Protein AF-A0A966IMI6-F1 (afdb_monomer_lite)

pLDDT: mean 84.24, std 15.94, range [44.16, 97.56]

Sequence (103 aa):
MPPEKRLGFMQQLIGEARAGNTKLREVLTNQKLLRPNPIEEKHLFYRSESPFCTIAQAAQYYCKRYWKANVADVAYNRVEEPETGEVISIRAVSNDNNDKTNP

Structure (mmCIF, N/CA/C/O backbone):
data_AF-A0A966IMI6-F1
#
_entry.id   AF-A0A966IMI6-F1
#
loop_
_atom_site.group_PDB
_atom_site.id
_atom_site.type_symbol
_atom_site.label_atom_id
_atom_site.label_alt_id
_atom_site.label_comp_id
_atom_site.label_asym_id
_atom_site.label_entity_id
_atom_site.label_seq_id
_atom_site.pdbx_PDB_ins_code
_atom_site.Cartn_x
_atom_site.Cartn_y
_atom_site.Cartn_z
_atom_site.occupancy
_atom_site.B_iso_or_equiv
_atom_site.auth_seq_id
_atom_site.auth_comp_id
_atom_site.auth_asym_id
_atom_site.auth_atom_id
_atom_site.pdbx_PDB_model_num
ATOM 1 N N . MET A 1 1 ? -2.772 2.835 -16.732 1.00 71.38 1 MET A N 1
ATOM 2 C CA . MET A 1 1 ? -3.833 3.548 -15.986 1.00 71.38 1 MET A CA 1
ATOM 3 C C . MET A 1 1 ? -3.615 5.055 -16.090 1.00 71.38 1 MET A C 1
ATOM 5 O O . MET A 1 1 ? -2.496 5.494 -15.793 1.00 71.38 1 MET A O 1
ATOM 9 N N . PRO A 1 2 ? -4.633 5.826 -16.515 1.00 81.81 2 PRO A N 1
ATOM 10 C CA . PRO A 1 2 ? -4.569 7.289 -16.550 1.00 81.81 2 PRO A CA 1
ATOM 11 C C . PRO A 1 2 ? -4.262 7.875 -15.161 1.00 81.81 2 PRO A C 1
ATOM 13 O O . PRO A 1 2 ? -4.731 7.293 -14.177 1.00 81.81 2 PRO A O 1
ATOM 16 N N . PRO A 1 3 ? -3.459 8.951 -15.044 1.00 79.06 3 PRO A N 1
ATOM 17 C CA . PRO A 1 3 ? -3.056 9.532 -13.758 1.00 79.06 3 PRO A CA 1
ATOM 18 C C . PRO A 1 3 ? -4.215 9.809 -12.792 1.00 79.06 3 PRO A C 1
ATOM 20 O O . PRO A 1 3 ? -4.128 9.450 -11.620 1.00 79.06 3 PRO A O 1
ATOM 23 N N . GLU A 1 4 ? -5.319 10.352 -13.295 1.00 83.19 4 GLU A N 1
ATOM 24 C CA . GLU A 1 4 ? -6.507 10.739 -12.534 1.00 83.19 4 GLU A CA 1
ATOM 25 C C . GLU A 1 4 ? -7.221 9.554 -11.864 1.00 83.19 4 GLU A C 1
ATOM 27 O O . GLU A 1 4 ? -7.811 9.705 -10.798 1.00 83.19 4 GLU A O 1
ATOM 32 N N . LYS A 1 5 ? -7.101 8.342 -12.422 1.00 85.88 5 LYS A N 1
ATOM 33 C CA . LYS A 1 5 ? -7.725 7.129 -11.861 1.00 85.88 5 LYS A CA 1
ATOM 34 C C . LYS A 1 5 ? -6.858 6.423 -10.817 1.00 85.88 5 LYS A C 1
ATOM 36 O O . LYS A 1 5 ? -7.357 5.576 -10.080 1.00 85.88 5 LYS A O 1
ATOM 41 N N . ARG A 1 6 ? -5.562 6.754 -10.734 1.00 86.88 6 ARG A N 1
ATOM 42 C CA . ARG A 1 6 ? -4.606 6.053 -9.854 1.00 86.88 6 ARG A CA 1
ATOM 43 C C . ARG A 1 6 ? -4.925 6.247 -8.377 1.00 86.88 6 ARG A C 1
ATOM 45 O O . ARG A 1 6 ? -4.743 5.318 -7.597 1.00 86.88 6 ARG A O 1
ATOM 52 N N . LEU A 1 7 ? -5.402 7.437 -8.006 1.00 89.38 7 LEU A N 1
ATOM 53 C CA . LEU A 1 7 ? -5.754 7.750 -6.620 1.00 89.38 7 LEU A CA 1
ATOM 54 C C . LEU A 1 7 ? -6.954 6.930 -6.143 1.00 89.38 7 LEU A C 1
ATOM 56 O O . LEU A 1 7 ? -6.850 6.281 -5.107 1.00 89.38 7 LEU A O 1
ATOM 60 N N . GLY A 1 8 ? -8.044 6.900 -6.918 1.00 91.31 8 GLY A N 1
ATOM 61 C CA . GLY A 1 8 ? -9.228 6.102 -6.582 1.00 91.31 8 GLY A CA 1
ATOM 62 C C . GLY A 1 8 ? -8.927 4.603 -6.539 1.00 91.31 8 GLY A C 1
ATOM 63 O O . GLY A 1 8 ? -9.365 3.907 -5.630 1.00 91.31 8 GLY A O 1
ATOM 64 N N . PHE A 1 9 ? -8.088 4.113 -7.457 1.00 93.75 9 PHE A N 1
ATOM 65 C CA . PHE A 1 9 ? -7.651 2.718 -7.427 1.00 93.75 9 PHE A CA 1
ATOM 66 C C . PHE A 1 9 ? -6.850 2.380 -6.161 1.00 93.75 9 PHE A C 1
ATOM 68 O O . PHE A 1 9 ? -7.088 1.342 -5.545 1.00 93.75 9 PHE A O 1
ATOM 75 N N . MET A 1 10 ? -5.932 3.255 -5.725 1.00 95.00 10 MET A N 1
ATOM 76 C CA . MET A 1 10 ? -5.212 3.003 -4.475 1.00 95.00 10 MET A CA 1
ATOM 77 C C . MET A 1 10 ? -6.105 3.078 -3.240 1.00 95.00 10 MET A C 1
ATOM 79 O O . MET A 1 10 ? -5.933 2.269 -2.329 1.00 95.00 10 MET A O 1
ATOM 83 N N . GLN A 1 11 ? -7.062 4.007 -3.218 1.00 94.25 11 GLN A N 1
ATOM 84 C CA . GLN A 1 11 ? -8.065 4.079 -2.159 1.00 94.25 11 GLN A CA 1
ATOM 85 C C . GLN A 1 11 ? -8.814 2.750 -2.030 1.00 94.25 11 GLN A C 1
ATOM 87 O O . GLN A 1 11 ? -8.911 2.208 -0.932 1.00 94.25 11 GLN A O 1
ATOM 92 N N . GLN A 1 12 ? -9.269 2.194 -3.1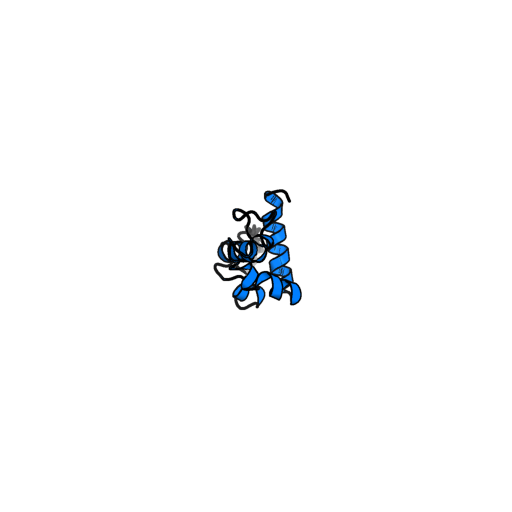58 1.00 95.81 12 GLN A N 1
ATOM 93 C CA . GLN A 1 12 ? -9.975 0.918 -3.196 1.00 95.81 12 GLN A CA 1
ATOM 94 C C . GLN A 1 12 ? -9.115 -0.225 -2.642 1.00 95.81 12 GLN A C 1
ATOM 96 O O . GLN A 1 12 ? -9.568 -0.948 -1.760 1.00 95.81 12 GLN A O 1
ATOM 101 N N . LEU A 1 13 ? -7.864 -0.367 -3.097 1.00 96.75 13 LEU A N 1
ATOM 102 C CA . LEU A 1 13 ? -6.979 -1.438 -2.617 1.00 96.75 13 LEU A CA 1
ATOM 103 C C . LEU A 1 13 ? -6.731 -1.358 -1.103 1.00 96.75 13 LEU A C 1
ATOM 105 O O . LEU A 1 13 ? -6.724 -2.374 -0.410 1.00 96.75 13 LEU A O 1
ATOM 109 N N . ILE A 1 14 ? -6.524 -0.151 -0.575 1.00 96.50 14 ILE A N 1
ATOM 110 C CA . ILE A 1 14 ? -6.328 0.047 0.865 1.00 96.50 14 ILE A CA 1
ATOM 111 C C . ILE A 1 14 ? -7.623 -0.248 1.629 1.00 96.50 14 ILE A C 1
ATOM 113 O O . ILE A 1 14 ? -7.571 -0.909 2.667 1.00 96.50 14 ILE A O 1
ATOM 117 N N . GLY A 1 15 ? -8.772 0.183 1.101 1.00 95.94 15 GLY A N 1
ATOM 118 C CA . GLY A 1 15 ? -10.092 -0.117 1.651 1.00 95.94 15 GLY A CA 1
ATOM 119 C C . GLY A 1 15 ? -10.355 -1.621 1.734 1.00 95.94 15 GLY A C 1
ATOM 120 O O . GLY A 1 15 ? -10.703 -2.123 2.798 1.00 95.94 15 GLY A O 1
ATOM 121 N N . GLU A 1 16 ? -10.086 -2.369 0.664 1.00 97.56 16 GLU A N 1
ATOM 122 C CA . GLU A 1 16 ? -10.211 -3.832 0.647 1.00 97.56 16 GLU A CA 1
ATOM 123 C C . GLU A 1 16 ? -9.273 -4.504 1.662 1.00 97.56 16 GLU A C 1
ATOM 125 O O . GLU A 1 16 ? -9.678 -5.409 2.398 1.00 97.56 16 GLU A O 1
ATOM 130 N N . ALA A 1 17 ? -8.019 -4.047 1.751 1.00 97.06 17 ALA A N 1
ATOM 131 C CA . ALA A 1 17 ? -7.062 -4.568 2.723 1.00 97.06 17 ALA A CA 1
ATOM 132 C C . ALA A 1 17 ? -7.523 -4.322 4.171 1.00 97.06 17 ALA A C 1
ATOM 134 O O . ALA A 1 17 ? -7.398 -5.217 5.014 1.00 97.06 17 ALA A O 1
ATOM 135 N N . ARG A 1 18 ? -8.097 -3.144 4.457 1.00 95.38 18 ARG A N 1
ATOM 136 C CA . ARG A 1 18 ? -8.694 -2.787 5.757 1.00 95.38 18 ARG A CA 1
ATOM 137 C C . ARG A 1 18 ? -9.949 -3.595 6.066 1.00 95.38 18 ARG A C 1
ATOM 139 O O . ARG A 1 18 ? -10.089 -4.076 7.188 1.00 95.38 18 ARG A O 1
ATOM 146 N N . ALA A 1 19 ? -10.807 -3.812 5.072 1.00 96.38 19 ALA A N 1
ATOM 147 C CA . ALA A 1 19 ? -12.057 -4.561 5.195 1.00 96.38 19 ALA A CA 1
ATOM 148 C C . ALA A 1 19 ? -11.859 -6.062 5.475 1.00 96.38 19 ALA A C 1
ATOM 150 O O . ALA A 1 19 ? -12.815 -6.754 5.808 1.00 96.38 19 ALA A O 1
ATOM 151 N N . GLY A 1 20 ? -10.626 -6.573 5.368 1.00 94.56 20 GLY A N 1
ATOM 152 C CA . GLY A 1 20 ? -10.295 -7.950 5.744 1.00 94.56 20 GLY A CA 1
ATOM 153 C C . GLY A 1 20 ? -9.656 -8.782 4.640 1.00 94.56 20 GLY A C 1
ATOM 154 O O . GLY A 1 20 ? -9.418 -9.967 4.857 1.00 94.56 20 GLY A O 1
ATOM 155 N N . ASN A 1 21 ? -9.330 -8.202 3.478 1.00 97.50 21 ASN A N 1
ATOM 156 C CA . ASN A 1 21 ? -8.578 -8.916 2.448 1.00 97.50 21 ASN A CA 1
ATOM 157 C C . ASN A 1 21 ? -7.125 -9.141 2.908 1.00 97.50 21 ASN A C 1
ATOM 159 O O . ASN A 1 21 ? -6.245 -8.300 2.708 1.00 97.50 21 ASN A O 1
ATOM 163 N N . THR A 1 22 ? -6.880 -10.284 3.552 1.00 96.38 22 THR A N 1
ATOM 164 C CA . THR A 1 22 ? -5.588 -10.636 4.159 1.00 96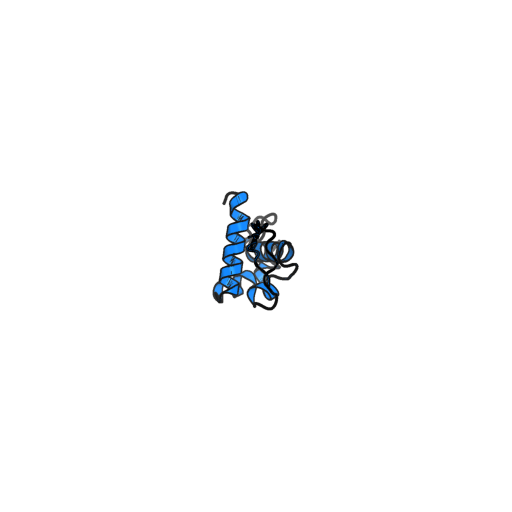.38 22 THR A CA 1
ATOM 165 C C . THR A 1 22 ? -4.481 -10.780 3.126 1.00 96.38 22 THR A C 1
ATOM 167 O O . THR A 1 22 ? -3.394 -10.255 3.338 1.00 96.38 22 THR A O 1
ATOM 170 N N . LYS A 1 23 ? -4.763 -11.388 1.969 1.00 97.25 23 LYS A N 1
ATOM 171 C CA . LYS A 1 23 ? -3.787 -11.522 0.876 1.00 97.25 23 LYS A CA 1
ATOM 172 C C . LYS A 1 23 ? -3.334 -10.160 0.367 1.00 97.25 23 LYS A C 1
ATOM 174 O O . LYS A 1 23 ? -2.142 -9.917 0.196 1.00 97.25 23 LYS A O 1
ATOM 179 N N . LEU A 1 24 ? -4.283 -9.251 0.144 1.00 97.06 24 LEU A N 1
ATOM 180 C CA . LEU A 1 24 ? -3.947 -7.903 -0.294 1.00 97.06 24 LEU A CA 1
ATOM 181 C C . LEU A 1 24 ? -3.164 -7.156 0.790 1.00 97.06 24 LEU A C 1
ATOM 183 O O . LEU A 1 24 ? -2.151 -6.531 0.492 1.00 97.06 24 LEU A O 1
ATOM 187 N N . ARG A 1 25 ? -3.571 -7.282 2.055 1.00 97.31 25 ARG A N 1
ATOM 188 C CA . ARG A 1 25 ? -2.844 -6.722 3.199 1.00 97.31 25 ARG A CA 1
ATOM 189 C C . ARG A 1 25 ? -1.400 -7.217 3.263 1.00 97.31 25 ARG A C 1
ATOM 191 O O . ARG A 1 25 ? -0.497 -6.400 3.428 1.00 97.31 25 ARG A O 1
ATOM 198 N N . GLU A 1 26 ? -1.167 -8.514 3.098 1.00 97.38 26 GLU A N 1
ATOM 199 C CA . GLU A 1 26 ? 0.175 -9.103 3.063 1.00 97.38 26 GLU A CA 1
ATOM 200 C C . GLU A 1 26 ? 1.014 -8.516 1.928 1.00 97.38 26 GLU A C 1
ATOM 202 O O . GLU A 1 26 ? 2.146 -8.101 2.161 1.00 97.38 26 GLU A O 1
ATOM 207 N N . VAL A 1 27 ? 0.454 -8.395 0.721 1.00 97.44 27 VAL A N 1
ATOM 208 C CA . VAL A 1 27 ? 1.157 -7.802 -0.428 1.00 97.44 27 VAL A CA 1
ATOM 209 C C . VAL A 1 27 ? 1.503 -6.333 -0.174 1.00 97.44 27 VAL A C 1
ATOM 211 O O . VAL A 1 27 ? 2.651 -5.932 -0.360 1.00 97.44 27 VAL A O 1
ATOM 214 N N . LEU A 1 28 ? 0.540 -5.528 0.285 1.00 97.56 28 LEU A N 1
ATOM 215 C CA . LEU A 1 28 ? 0.737 -4.093 0.516 1.00 97.56 28 LEU A CA 1
ATOM 216 C C . LEU A 1 28 ? 1.696 -3.795 1.679 1.00 97.56 28 LEU A C 1
ATOM 218 O O . LEU A 1 28 ? 2.299 -2.724 1.711 1.00 97.56 28 LEU A O 1
ATOM 222 N N . THR A 1 29 ? 1.850 -4.726 2.623 1.00 97.44 29 THR A N 1
ATOM 223 C CA . THR A 1 29 ? 2.734 -4.582 3.794 1.00 97.44 29 THR A CA 1
ATOM 224 C C . THR A 1 29 ? 4.029 -5.392 3.689 1.00 97.44 29 THR A C 1
ATOM 226 O O . THR A 1 29 ? 4.844 -5.376 4.615 1.00 97.44 29 THR A O 1
ATOM 229 N N . ASN A 1 30 ? 4.265 -6.062 2.557 1.00 96.94 30 ASN A N 1
ATOM 230 C CA . ASN A 1 30 ? 5.446 -6.887 2.343 1.00 96.94 30 ASN A CA 1
ATOM 231 C C . ASN A 1 30 ? 6.724 -6.035 2.355 1.00 96.94 30 ASN A C 1
ATOM 233 O O . ASN A 1 30 ? 6.912 -5.158 1.509 1.00 96.94 30 ASN A O 1
ATOM 237 N N . GLN A 1 31 ? 7.643 -6.334 3.278 1.00 94.62 31 GLN A N 1
ATOM 238 C CA . GLN A 1 31 ? 8.895 -5.587 3.422 1.00 94.62 31 GLN A CA 1
ATOM 239 C C . GLN A 1 31 ? 9.785 -5.640 2.178 1.00 94.62 31 GLN A C 1
ATOM 241 O O . GLN A 1 31 ? 10.398 -4.627 1.850 1.00 94.62 31 GLN A O 1
ATOM 246 N N . LYS A 1 32 ? 9.799 -6.756 1.436 1.00 93.25 32 LYS A N 1
ATOM 247 C CA . LYS A 1 32 ? 10.545 -6.848 0.172 1.00 93.25 32 LYS A CA 1
ATOM 248 C C . LYS A 1 32 ? 10.001 -5.906 -0.895 1.00 93.25 32 LYS A C 1
ATOM 250 O O . LYS A 1 32 ? 10.760 -5.361 -1.682 1.00 93.25 32 LYS A O 1
ATOM 255 N N . LEU A 1 33 ? 8.688 -5.683 -0.909 1.00 94.50 33 LEU A N 1
ATOM 256 C CA . LEU A 1 33 ? 8.071 -4.742 -1.840 1.00 94.50 33 LEU A CA 1
ATOM 257 C C . LEU A 1 33 ? 8.171 -3.298 -1.340 1.00 94.50 33 LEU A C 1
ATOM 259 O O . LEU A 1 33 ? 8.247 -2.389 -2.158 1.00 94.50 33 LEU A O 1
ATOM 263 N N . LEU A 1 34 ? 8.197 -3.055 -0.026 1.00 95.44 34 LEU A N 1
ATOM 264 C CA . LEU A 1 34 ? 8.368 -1.713 0.544 1.00 95.44 34 LEU A CA 1
ATOM 265 C C . LEU A 1 34 ? 9.799 -1.185 0.402 1.00 95.44 34 LEU A C 1
ATOM 267 O O . LEU A 1 34 ? 9.996 0.012 0.177 1.00 95.44 34 LEU A O 1
ATOM 271 N N . ARG A 1 35 ? 10.789 -2.067 0.555 1.00 92.62 35 ARG A N 1
ATOM 272 C CA . ARG A 1 35 ? 12.220 -1.741 0.524 1.00 92.62 35 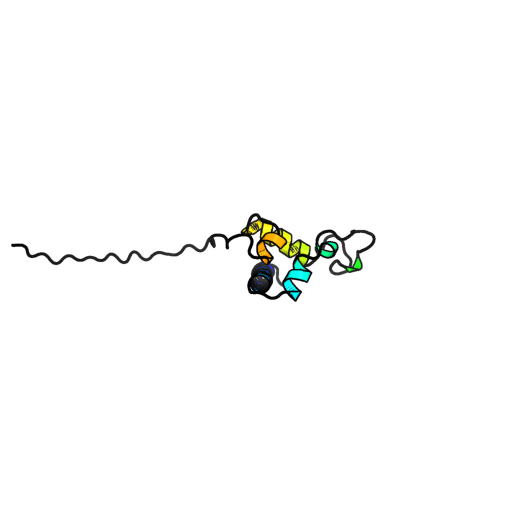ARG A CA 1
ATOM 273 C C . ARG A 1 35 ? 12.996 -2.689 -0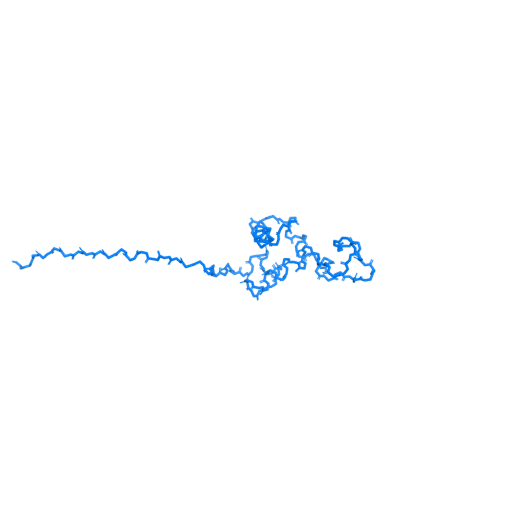.406 1.00 92.62 35 ARG A C 1
ATOM 275 O O . ARG A 1 35 ? 13.916 -3.354 0.066 1.00 92.62 35 ARG A O 1
ATOM 282 N N . PRO A 1 36 ? 12.633 -2.764 -1.698 1.00 91.06 36 PRO A N 1
ATOM 283 C CA . PRO A 1 36 ? 13.359 -3.580 -2.663 1.00 91.06 36 PRO A CA 1
ATOM 284 C C . PRO A 1 36 ? 14.779 -3.046 -2.860 1.00 91.06 36 PRO A C 1
ATOM 286 O O . PRO A 1 36 ? 14.988 -1.828 -2.891 1.00 91.06 36 PRO A O 1
ATOM 289 N N . ASN A 1 37 ? 15.748 -3.939 -3.051 1.00 88.75 37 ASN A N 1
ATOM 290 C CA . ASN A 1 37 ? 17.074 -3.555 -3.520 1.00 88.75 37 ASN A CA 1
ATOM 291 C C . ASN A 1 37 ? 16.964 -3.075 -4.985 1.00 88.75 37 ASN A C 1
ATOM 293 O O . ASN A 1 37 ? 16.649 -3.875 -5.869 1.00 88.75 37 ASN A O 1
ATOM 297 N N . PRO A 1 38 ? 17.249 -1.796 -5.293 1.00 83.06 38 PRO A N 1
ATOM 298 C CA . PRO A 1 38 ? 17.061 -1.251 -6.639 1.00 83.06 38 PRO A CA 1
ATOM 299 C C . PRO A 1 38 ? 18.033 -1.822 -7.686 1.00 83.06 38 PRO A C 1
ATOM 301 O O . PRO A 1 38 ? 17.842 -1.602 -8.882 1.00 83.06 38 PRO A O 1
ATOM 304 N N . ILE A 1 39 ? 19.082 -2.538 -7.266 1.00 84.62 39 ILE A N 1
ATOM 305 C CA . ILE A 1 39 ? 20.081 -3.149 -8.150 1.00 84.62 39 ILE A CA 1
ATOM 306 C C . ILE A 1 39 ? 19.776 -4.633 -8.367 1.00 84.62 39 ILE A C 1
ATOM 308 O O . ILE A 1 39 ? 19.699 -5.074 -9.513 1.00 84.62 39 ILE A O 1
ATOM 312 N N . GLU A 1 40 ? 19.582 -5.383 -7.284 1.00 88.81 40 GLU A N 1
ATOM 313 C CA . GLU A 1 40 ? 19.412 -6.844 -7.312 1.00 88.81 40 GLU A CA 1
ATOM 314 C C . GLU A 1 40 ? 17.964 -7.264 -7.596 1.00 88.81 40 GLU A C 1
ATOM 316 O O . GLU A 1 40 ? 17.709 -8.275 -8.248 1.00 88.81 40 GLU A O 1
ATOM 321 N N . GLU A 1 41 ? 16.993 -6.462 -7.159 1.00 87.88 41 GLU A N 1
ATOM 322 C CA . GLU A 1 41 ? 15.567 -6.785 -7.229 1.00 87.88 41 GLU A CA 1
ATOM 323 C C . GLU A 1 41 ? 14.838 -5.922 -8.269 1.00 87.88 41 GLU A C 1
ATOM 325 O O . GLU A 1 41 ? 13.644 -5.646 -8.151 1.00 87.88 41 GLU A O 1
ATOM 330 N N . LYS A 1 42 ? 15.541 -5.526 -9.342 1.00 86.75 42 LYS A N 1
ATOM 331 C CA . LYS A 1 42 ? 14.971 -4.727 -10.442 1.00 86.75 42 LYS A CA 1
ATOM 332 C C . LYS A 1 42 ? 13.671 -5.315 -10.990 1.00 86.75 42 LYS A C 1
ATOM 334 O O . LYS A 1 42 ? 12.752 -4.580 -11.317 1.00 86.75 42 LYS A O 1
ATOM 339 N N . HIS A 1 43 ? 13.558 -6.637 -11.035 1.00 87.44 43 HIS A N 1
ATOM 340 C CA . HIS A 1 43 ? 12.369 -7.345 -11.509 1.00 87.44 43 HIS A CA 1
ATOM 341 C C . HIS A 1 43 ? 11.081 -7.041 -10.712 1.00 87.44 43 HIS A C 1
ATOM 343 O O . HIS A 1 43 ? 9.993 -7.297 -11.219 1.00 87.44 43 HIS A O 1
ATOM 349 N N . LEU A 1 44 ? 11.178 -6.486 -9.496 1.00 87.88 44 LEU A N 1
ATOM 350 C CA . LEU A 1 44 ? 10.021 -6.096 -8.680 1.00 87.88 44 LEU A CA 1
ATOM 351 C C . LEU A 1 44 ? 9.402 -4.758 -9.103 1.00 87.88 44 LEU A C 1
ATOM 353 O O . LEU A 1 44 ? 8.256 -4.469 -8.749 1.00 87.88 44 LEU A O 1
ATOM 357 N N . PHE A 1 45 ? 10.138 -3.934 -9.848 1.00 87.75 45 PHE A N 1
ATOM 358 C CA . PHE A 1 45 ? 9.640 -2.660 -10.350 1.00 87.75 45 PHE A CA 1
ATOM 359 C C . PHE A 1 45 ? 8.965 -2.842 -11.706 1.00 87.75 45 PHE A C 1
ATOM 361 O O . PHE A 1 45 ? 9.340 -3.695 -12.516 1.00 87.75 45 PHE A O 1
ATOM 368 N N . TYR A 1 46 ? 7.979 -1.992 -11.989 1.00 82.38 46 TYR A N 1
ATOM 369 C CA . TYR A 1 46 ? 7.370 -1.946 -13.313 1.00 82.38 46 TYR A CA 1
ATOM 370 C C . TYR A 1 46 ? 8.450 -1.698 -14.378 1.00 82.38 46 TYR A C 1
ATOM 372 O O . TYR A 1 46 ? 9.276 -0.802 -14.229 1.00 82.38 46 TYR A O 1
ATOM 380 N N . ARG A 1 47 ? 8.461 -2.527 -15.432 1.00 83.00 47 ARG A N 1
ATOM 381 C CA . ARG A 1 47 ? 9.475 -2.517 -16.512 1.00 83.00 47 ARG A CA 1
ATOM 382 C C . ARG A 1 47 ? 10.921 -2.690 -16.045 1.00 83.00 47 ARG A C 1
ATOM 384 O O . ARG A 1 47 ? 11.848 -2.389 -16.784 1.00 83.00 47 ARG A O 1
ATOM 391 N N . SER A 1 48 ? 11.116 -3.184 -14.827 1.00 80.81 48 SER A N 1
ATOM 392 C CA . SER A 1 48 ? 12.433 -3.313 -14.208 1.00 80.81 48 SER A CA 1
ATOM 393 C C . SER A 1 48 ? 13.220 -2.006 -14.099 1.00 80.81 48 SER A C 1
ATOM 395 O O . SER A 1 48 ? 14.448 -1.997 -13.998 1.00 80.81 48 SER A O 1
ATOM 397 N N . GLU A 1 49 ? 12.492 -0.895 -14.096 1.00 74.75 49 GLU A N 1
ATOM 398 C CA . GLU A 1 49 ? 13.031 0.449 -14.071 1.00 74.75 49 GLU A CA 1
ATOM 399 C C . GLU A 1 49 ? 12.845 1.036 -12.664 1.00 74.75 49 GLU A C 1
ATOM 401 O O . GLU A 1 49 ? 11.728 1.219 -12.182 1.00 74.75 49 GLU A O 1
ATOM 406 N N . SER A 1 50 ? 13.963 1.378 -12.015 1.00 60.72 50 SER A N 1
ATOM 407 C CA . SER A 1 50 ? 13.992 1.987 -10.679 1.00 60.72 50 SER A CA 1
ATOM 408 C C . SER A 1 50 ? 13.203 3.299 -10.500 1.00 60.72 50 SER A C 1
ATOM 410 O O . SER A 1 50 ? 12.845 3.563 -9.351 1.00 60.72 50 SER A O 1
ATOM 412 N N . PRO A 1 51 ? 12.929 4.156 -11.516 1.00 72.62 51 PRO A N 1
ATOM 413 C CA . PRO A 1 51 ? 12.044 5.307 -11.301 1.00 72.62 51 PRO A CA 1
ATOM 414 C C . PRO A 1 51 ? 10.596 4.907 -10.995 1.00 72.62 51 PRO A C 1
ATOM 416 O O . PRO A 1 51 ? 9.834 5.726 -10.478 1.00 72.62 51 PRO A O 1
ATOM 419 N N . PHE A 1 52 ? 10.189 3.673 -11.303 1.00 78.69 52 PHE A N 1
ATOM 420 C CA . PHE A 1 52 ? 8.883 3.173 -10.901 1.00 78.69 52 PHE A CA 1
ATOM 421 C C . PHE A 1 52 ? 8.931 2.642 -9.472 1.00 78.69 52 PHE A C 1
ATOM 423 O O . PHE A 1 52 ? 9.935 2.110 -9.019 1.00 78.69 52 PHE A O 1
ATOM 430 N N . CYS A 1 53 ? 7.818 2.775 -8.759 1.00 86.69 53 CYS A N 1
ATOM 431 C CA . CYS A 1 53 ? 7.649 2.203 -7.431 1.00 86.69 53 CYS A CA 1
ATOM 432 C C . CYS A 1 53 ? 6.885 0.876 -7.513 1.00 86.69 53 CYS A C 1
ATOM 434 O O . CYS A 1 53 ? 6.114 0.640 -8.448 1.00 86.69 53 CYS A O 1
ATOM 436 N N . THR A 1 54 ? 7.082 0.009 -6.522 1.00 93.44 54 THR A N 1
ATOM 437 C CA . THR A 1 54 ? 6.228 -1.170 -6.335 1.00 93.44 54 THR A CA 1
ATOM 438 C C . THR A 1 54 ? 4.831 -0.749 -5.863 1.00 93.44 54 THR A C 1
ATOM 440 O O . THR A 1 54 ? 4.619 0.367 -5.378 1.00 93.44 54 THR A O 1
ATOM 443 N N . ILE A 1 55 ? 3.866 -1.670 -5.924 1.00 94.06 55 ILE A N 1
ATOM 444 C CA . ILE A 1 55 ? 2.518 -1.414 -5.399 1.00 94.06 55 ILE A CA 1
ATOM 445 C C . ILE A 1 55 ? 2.515 -1.122 -3.887 1.00 94.06 55 ILE A C 1
ATOM 447 O O . ILE A 1 55 ? 1.757 -0.271 -3.427 1.00 94.06 55 ILE A O 1
ATOM 451 N N . ALA A 1 56 ? 3.402 -1.762 -3.117 1.00 96.56 56 ALA A N 1
ATOM 452 C CA . ALA A 1 56 ? 3.525 -1.529 -1.679 1.00 96.56 56 ALA A CA 1
ATOM 453 C C . ALA A 1 56 ? 4.102 -0.136 -1.380 1.00 96.56 56 ALA A C 1
ATOM 455 O O . ALA A 1 56 ? 3.610 0.565 -0.497 1.00 96.56 56 ALA A O 1
ATOM 456 N N . GLN A 1 57 ? 5.096 0.312 -2.155 1.00 95.31 57 GLN A N 1
ATOM 457 C CA . GLN A 1 57 ? 5.620 1.677 -2.063 1.00 95.31 57 GLN A CA 1
ATOM 458 C C . GLN A 1 57 ? 4.551 2.712 -2.433 1.00 95.31 57 GLN A C 1
ATOM 460 O O . GLN A 1 57 ? 4.364 3.683 -1.701 1.00 95.31 57 GLN A O 1
ATOM 465 N N . ALA A 1 58 ? 3.802 2.489 -3.518 1.00 94.56 58 ALA A N 1
ATOM 466 C CA . ALA A 1 58 ? 2.692 3.357 -3.908 1.00 94.56 58 ALA A CA 1
ATOM 467 C C . ALA A 1 58 ? 1.633 3.470 -2.795 1.00 94.56 58 ALA A C 1
ATOM 469 O O . ALA A 1 58 ? 1.219 4.578 -2.447 1.00 94.56 58 ALA A O 1
ATOM 470 N N . ALA A 1 59 ? 1.255 2.346 -2.177 1.00 96.62 59 ALA A N 1
ATOM 471 C CA . ALA A 1 59 ? 0.342 2.323 -1.037 1.00 96.62 59 ALA A CA 1
ATOM 472 C C . ALA A 1 59 ? 0.916 3.059 0.184 1.00 96.62 59 ALA A C 1
ATOM 474 O O . ALA A 1 59 ? 0.228 3.865 0.803 1.00 96.62 59 ALA A O 1
ATOM 475 N N . GLN A 1 60 ? 2.198 2.865 0.496 1.00 97.50 60 GLN A N 1
ATOM 476 C CA . GLN A 1 60 ? 2.890 3.572 1.575 1.00 97.50 60 GLN A CA 1
ATOM 477 C C . GLN A 1 60 ? 2.895 5.094 1.372 1.00 97.50 60 GLN A C 1
ATOM 479 O O . GLN A 1 60 ? 2.690 5.833 2.340 1.00 97.50 60 GLN A O 1
ATOM 484 N N . TYR A 1 61 ? 3.114 5.574 0.144 1.00 95.19 61 TYR A N 1
ATOM 485 C CA . TYR A 1 61 ? 3.026 7.001 -0.178 1.00 95.19 61 TYR A CA 1
ATOM 486 C C . TYR A 1 61 ? 1.598 7.526 -0.046 1.00 95.19 61 TYR A C 1
ATOM 488 O O . TYR A 1 61 ? 1.395 8.606 0.511 1.00 95.19 61 TYR A O 1
ATOM 496 N N . TYR A 1 62 ? 0.611 6.755 -0.503 1.00 94.81 62 TYR A N 1
ATOM 497 C CA . TYR A 1 62 ? -0.798 7.103 -0.365 1.00 94.81 62 TYR A CA 1
ATOM 498 C C . TYR A 1 62 ? -1.202 7.224 1.116 1.00 94.81 62 TYR A C 1
ATOM 500 O O . TYR A 1 62 ? -1.696 8.272 1.533 1.00 94.81 62 TYR A O 1
ATOM 508 N N . CYS A 1 63 ? -0.900 6.220 1.946 1.00 95.69 63 CYS A N 1
ATOM 509 C CA . CYS A 1 63 ? -1.186 6.248 3.385 1.00 95.69 63 CYS A CA 1
ATOM 510 C C . CYS A 1 63 ? -0.486 7.416 4.095 1.00 95.69 63 CYS A C 1
ATOM 512 O O . CYS A 1 63 ? -1.106 8.112 4.897 1.00 95.69 63 CYS A O 1
AT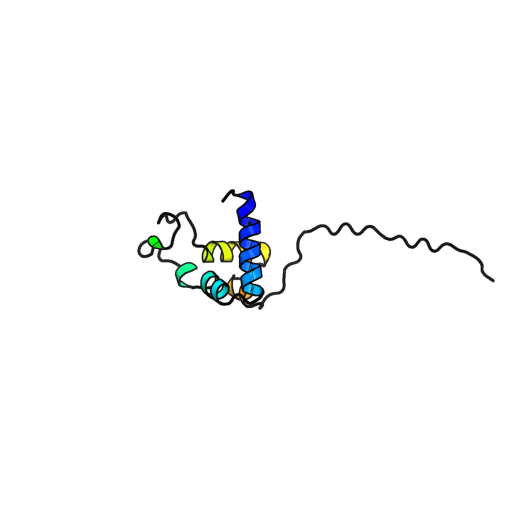OM 514 N N . LYS A 1 64 ? 0.773 7.718 3.752 1.00 95.69 64 LYS A N 1
ATOM 515 C CA . LYS A 1 64 ? 1.467 8.895 4.305 1.00 95.69 64 LYS A CA 1
ATOM 516 C C . LYS A 1 64 ? 0.795 10.207 3.915 1.00 95.69 64 LYS A C 1
ATOM 518 O O . LYS A 1 64 ? 0.764 11.137 4.717 1.00 95.69 64 LYS A O 1
ATOM 523 N N . ARG A 1 65 ? 0.268 10.304 2.693 1.00 93.31 65 ARG A N 1
ATOM 524 C CA . ARG A 1 65 ? -0.389 11.518 2.201 1.00 93.31 65 ARG A CA 1
ATOM 525 C C . ARG A 1 65 ? -1.705 11.782 2.931 1.00 93.31 65 ARG A C 1
ATOM 527 O O . ARG A 1 65 ? -1.887 12.907 3.400 1.00 93.31 65 ARG A O 1
ATOM 534 N N . TYR A 1 66 ? -2.563 10.769 3.038 1.00 92.94 66 TYR A N 1
ATOM 535 C CA . TYR A 1 66 ? -3.951 10.924 3.490 1.00 92.94 66 TYR A CA 1
ATOM 536 C C . TYR A 1 66 ? -4.182 10.528 4.956 1.00 92.94 66 TYR A C 1
ATOM 538 O O . TYR A 1 66 ? -4.860 11.256 5.665 1.00 92.94 66 TYR A O 1
ATOM 546 N N . TRP A 1 67 ? -3.557 9.451 5.441 1.00 93.75 67 TRP A N 1
ATOM 547 C CA . TRP A 1 67 ? -3.678 8.985 6.835 1.00 93.75 67 TRP A CA 1
ATOM 548 C C . TRP A 1 67 ? -2.588 9.522 7.769 1.00 93.75 67 TRP A C 1
ATOM 550 O O . TRP A 1 67 ? -2.684 9.355 8.978 1.00 93.75 67 TRP A O 1
ATOM 560 N N . LYS A 1 68 ? -1.501 10.090 7.226 1.00 94.94 68 LYS A N 1
ATOM 561 C CA . LYS A 1 68 ? -0.277 10.429 7.986 1.00 94.94 68 LYS A CA 1
ATOM 562 C C . LYS A 1 68 ? 0.337 9.228 8.728 1.00 94.94 68 LYS A C 1
ATOM 564 O O . LYS A 1 68 ? 1.085 9.405 9.683 1.00 94.94 68 LYS A O 1
ATOM 569 N N . ALA A 1 69 ? 0.074 8.013 8.247 1.00 96.12 69 ALA A N 1
ATOM 570 C CA . ALA A 1 69 ? 0.499 6.764 8.875 1.00 96.12 69 ALA A CA 1
ATOM 571 C C . ALA A 1 69 ? 1.151 5.807 7.867 1.00 96.12 69 ALA A C 1
ATOM 573 O O . ALA A 1 69 ? 1.125 6.033 6.650 1.00 96.12 69 ALA A O 1
ATOM 574 N N . ASN A 1 70 ? 1.755 4.723 8.365 1.00 97.44 70 ASN A N 1
ATOM 575 C CA . ASN A 1 70 ? 2.308 3.693 7.492 1.00 97.44 70 ASN A CA 1
ATOM 576 C C . ASN A 1 70 ? 1.227 2.767 6.946 1.00 97.44 70 ASN A C 1
ATOM 578 O O . ASN A 1 70 ? 0.181 2.575 7.562 1.00 97.44 70 ASN A O 1
ATOM 582 N N . VAL A 1 71 ? 1.504 2.140 5.797 1.00 97.44 71 VAL A N 1
ATOM 583 C CA . VAL A 1 71 ? 0.551 1.211 5.171 1.00 97.44 71 VAL A CA 1
ATOM 584 C C . VAL A 1 71 ? 0.194 0.043 6.090 1.00 97.44 71 VAL A C 1
ATOM 586 O O . VAL A 1 71 ? -0.949 -0.393 6.083 1.00 97.44 71 VAL A O 1
ATOM 589 N N . ALA A 1 72 ? 1.123 -0.415 6.935 1.00 97.38 72 ALA A N 1
ATOM 590 C CA . ALA A 1 72 ? 0.841 -1.436 7.939 1.00 97.38 72 ALA A CA 1
ATOM 591 C C . ALA A 1 72 ? -0.173 -0.951 8.984 1.00 97.38 72 ALA A C 1
ATOM 593 O O . ALA A 1 72 ? -1.155 -1.638 9.245 1.00 97.38 72 ALA A O 1
ATOM 594 N N . ASP A 1 73 ? 0.006 0.246 9.537 1.00 97.56 73 ASP A N 1
ATOM 595 C CA . ASP A 1 73 ? -0.909 0.773 10.554 1.00 97.56 73 ASP A CA 1
ATOM 596 C C . ASP A 1 73 ? -2.314 0.974 9.976 1.00 97.56 73 ASP A C 1
ATOM 598 O O . ASP A 1 73 ? -3.310 0.598 10.594 1.00 97.56 73 ASP A O 1
ATOM 602 N N . VAL A 1 74 ? -2.387 1.464 8.736 1.00 96.69 74 VAL A N 1
ATOM 603 C CA . VAL A 1 74 ? -3.645 1.611 8.002 1.00 96.69 74 VAL A CA 1
ATOM 604 C C . VAL A 1 74 ? -4.274 0.249 7.711 1.00 96.69 74 VAL A C 1
ATOM 606 O O . VAL A 1 74 ? -5.410 0.019 8.106 1.00 96.69 74 VAL A O 1
ATOM 609 N N . ALA A 1 75 ? -3.571 -0.680 7.063 1.00 96.38 75 ALA A N 1
ATOM 610 C CA . ALA A 1 75 ? -4.160 -1.937 6.599 1.00 96.38 75 ALA A CA 1
ATOM 611 C C . ALA A 1 75 ? -4.558 -2.892 7.741 1.00 96.38 75 ALA A C 1
ATOM 613 O O . ALA A 1 75 ? -5.467 -3.701 7.568 1.00 96.38 75 ALA A O 1
ATOM 614 N N . TYR A 1 76 ? -3.917 -2.785 8.910 1.00 95.75 76 TYR A N 1
ATOM 615 C CA . TYR A 1 76 ? -4.280 -3.527 10.124 1.00 95.75 76 TYR A CA 1
ATOM 616 C C . TYR A 1 76 ? -5.303 -2.795 11.015 1.00 95.75 76 TYR A C 1
ATOM 618 O O . TYR A 1 76 ? -5.509 -3.220 12.148 1.00 95.75 76 TYR A O 1
ATOM 626 N N . ASN A 1 77 ? -5.944 -1.725 10.526 1.00 94.81 77 ASN A N 1
ATOM 627 C CA . ASN A 1 77 ? -6.932 -0.929 11.271 1.00 94.81 77 ASN A CA 1
ATOM 628 C C . ASN A 1 77 ? -6.417 -0.401 12.624 1.00 94.81 77 ASN A C 1
ATOM 630 O O . ASN A 1 77 ? -7.165 -0.319 13.591 1.00 94.81 77 ASN A O 1
ATOM 634 N N . ARG A 1 78 ? -5.134 -0.028 12.701 1.00 95.81 78 ARG A N 1
ATOM 635 C CA . ARG A 1 78 ? -4.533 0.582 13.905 1.00 95.81 78 ARG A CA 1
ATOM 636 C C . ARG A 1 78 ? -4.690 2.100 13.947 1.00 95.81 78 ARG A C 1
ATOM 638 O O . ARG A 1 78 ? -4.333 2.723 14.938 1.00 95.81 78 ARG A O 1
ATOM 645 N N . VAL A 1 79 ? -5.178 2.681 12.855 1.00 94.56 79 VAL A N 1
ATOM 646 C CA . VAL A 1 79 ? -5.491 4.103 12.725 1.00 94.56 79 VAL A CA 1
ATOM 647 C C . VAL A 1 79 ? -6.900 4.270 12.174 1.00 94.56 79 VAL A C 1
ATOM 649 O O . VAL A 1 79 ? -7.339 3.504 11.298 1.00 94.56 79 VAL A O 1
ATOM 652 N N . GLU A 1 80 ? -7.584 5.280 12.696 1.00 91.38 80 GLU A N 1
ATOM 653 C CA . GLU A 1 80 ? -8.913 5.690 12.259 1.00 91.38 80 GLU A CA 1
ATOM 654 C C . GLU A 1 80 ? -8.894 6.162 10.800 1.00 91.38 80 GLU A C 1
ATOM 656 O O . GLU A 1 80 ? -7.843 6.444 10.215 1.00 91.38 80 GLU A O 1
ATOM 661 N N . GLU A 1 81 ? -10.063 6.156 10.171 1.00 87.38 81 GLU A N 1
ATOM 662 C CA . GLU A 1 81 ? -10.226 6.727 8.839 1.00 87.38 81 GLU A CA 1
ATOM 663 C C . GLU A 1 81 ? -10.135 8.259 8.945 1.00 87.38 81 GLU A C 1
ATOM 665 O O . GLU A 1 81 ? -10.802 8.835 9.802 1.00 87.38 81 GLU A O 1
ATOM 670 N N . PRO A 1 82 ? -9.270 8.929 8.160 1.00 84.31 82 PRO A N 1
ATOM 671 C CA . PRO A 1 82 ? -9.128 10.369 8.212 1.00 84.31 82 PRO A CA 1
ATOM 672 C C . PRO A 1 82 ? -10.426 11.014 7.751 1.00 84.31 82 PRO A C 1
ATOM 674 O O . PRO A 1 82 ? -11.122 10.484 6.883 1.00 84.31 82 PRO A O 1
ATOM 677 N N . GLU A 1 83 ? -10.698 12.202 8.279 1.00 76.19 83 GLU A N 1
ATOM 678 C CA . GLU A 1 83 ? -11.770 13.043 7.770 1.00 76.19 83 GLU A CA 1
ATOM 679 C C . GLU A 1 83 ? -11.568 13.252 6.267 1.00 76.19 83 GLU A C 1
ATOM 681 O O . GLU A 1 83 ? -10.565 13.810 5.802 1.00 76.19 83 GLU A O 1
ATOM 686 N N . THR A 1 84 ? -12.513 12.753 5.480 1.00 67.31 84 THR A N 1
ATOM 687 C CA . THR A 1 84 ? -12.564 13.043 4.057 1.00 67.31 84 THR A CA 1
ATOM 688 C C . THR A 1 84 ? -12.800 14.541 3.920 1.00 67.31 84 THR A C 1
ATOM 690 O O . THR A 1 84 ? -13.777 15.054 4.454 1.00 67.31 84 THR A O 1
ATOM 693 N N . GLY A 1 85 ? -11.938 15.255 3.187 1.00 56.03 85 GLY A N 1
ATOM 694 C CA . GLY A 1 85 ? -12.107 16.687 2.879 1.00 56.03 85 GLY A CA 1
ATOM 695 C C . GLY A 1 85 ? -13.328 17.005 1.999 1.00 56.03 85 GLY A C 1
ATOM 696 O O . GLY A 1 85 ? -13.337 18.005 1.284 1.00 56.03 85 GLY A O 1
ATOM 697 N N . GLU A 1 86 ? -14.327 16.127 1.997 1.00 58.06 86 GLU A N 1
ATOM 698 C CA . GLU A 1 86 ? -15.633 16.331 1.404 1.00 58.06 86 GLU A CA 1
ATOM 699 C C . GLU A 1 86 ? -16.353 17.426 2.194 1.00 58.06 86 GLU A C 1
ATOM 701 O O . GLU A 1 86 ? -16.629 17.292 3.386 1.00 58.06 86 GLU A O 1
ATOM 706 N N . VAL A 1 87 ? -16.654 18.543 1.527 1.00 52.38 87 VAL A N 1
ATOM 707 C CA . VAL A 1 87 ? -17.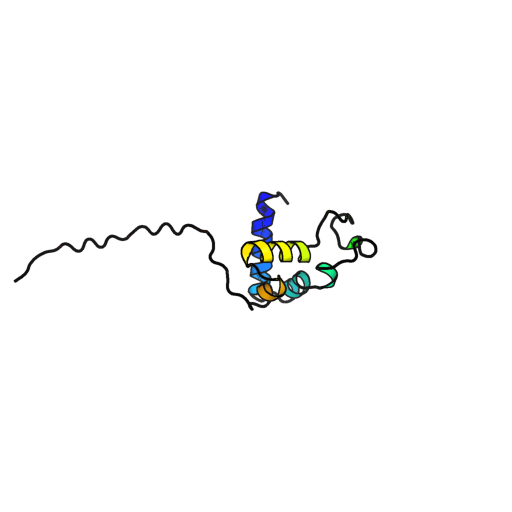510 19.586 2.095 1.00 52.38 87 VAL A CA 1
ATOM 708 C C . VAL A 1 87 ? -18.917 19.011 2.170 1.00 52.38 87 VAL A C 1
ATOM 710 O O . VAL A 1 87 ? -19.652 19.006 1.181 1.00 52.38 87 VAL A O 1
ATOM 713 N N . ILE A 1 88 ? -19.303 18.520 3.344 1.00 54.34 88 ILE A N 1
ATOM 714 C CA . ILE A 1 88 ? -20.697 18.202 3.631 1.00 54.34 88 ILE A CA 1
ATOM 715 C C . ILE A 1 88 ? -21.427 19.546 3.589 1.00 54.34 88 ILE A C 1
ATOM 717 O O . ILE A 1 88 ? -21.322 20.351 4.513 1.00 54.34 88 ILE A O 1
ATOM 721 N N . SER A 1 89 ? -22.101 19.853 2.479 1.00 47.28 89 SER A N 1
ATOM 722 C CA . SER A 1 89 ? -22.955 21.036 2.393 1.00 47.28 89 SER A CA 1
ATOM 723 C C . SER A 1 89 ? -24.148 20.786 3.307 1.00 47.28 89 SER A C 1
ATOM 725 O O . SER A 1 89 ? -25.149 20.190 2.906 1.00 47.28 89 SER A O 1
ATOM 727 N N . ILE A 1 90 ? -24.004 21.167 4.576 1.00 58.09 90 ILE A N 1
ATOM 728 C CA . ILE A 1 90 ? -25.081 21.099 5.551 1.00 58.09 90 ILE A CA 1
ATOM 729 C C . ILE A 1 90 ? -26.095 22.145 5.096 1.00 58.09 90 ILE A C 1
ATOM 731 O O . ILE A 1 90 ? -25.956 23.335 5.375 1.00 58.09 90 ILE A O 1
ATOM 735 N N . ARG A 1 91 ? -27.104 21.721 4.329 1.00 50.81 91 ARG A N 1
ATOM 736 C CA . ARG A 1 91 ? -28.316 22.520 4.170 1.00 50.81 91 ARG A CA 1
ATOM 737 C C . ARG A 1 91 ? -28.893 22.642 5.569 1.00 50.81 91 ARG A C 1
ATOM 739 O O . ARG A 1 91 ? -29.413 21.666 6.102 1.00 50.81 91 ARG A O 1
ATOM 746 N N . ALA A 1 92 ? -28.713 23.812 6.171 1.00 51.75 92 ALA A N 1
ATOM 747 C CA . ALA A 1 92 ? -29.371 24.179 7.404 1.00 51.75 92 ALA A CA 1
ATOM 748 C C . ALA A 1 92 ? -30.867 23.918 7.211 1.00 51.75 92 ALA A C 1
ATOM 750 O O . ALA A 1 92 ? -31.536 24.601 6.437 1.00 51.75 92 ALA A O 1
ATOM 751 N N . VAL A 1 93 ? -31.375 22.879 7.868 1.00 57.94 93 VAL A N 1
ATOM 752 C CA . VAL A 1 93 ? -32.806 22.751 8.098 1.00 57.94 93 VAL A CA 1
ATOM 753 C C . VAL A 1 93 ? -33.106 23.791 9.167 1.00 57.94 93 VAL A C 1
ATOM 755 O O . VAL A 1 93 ? -32.996 23.525 10.362 1.00 57.94 93 VAL A O 1
ATOM 758 N N . SER A 1 94 ? -33.379 25.019 8.727 1.00 53.12 94 SER A N 1
ATOM 759 C CA . SER A 1 94 ? -34.018 26.020 9.568 1.00 53.12 94 SER A CA 1
ATOM 760 C C . SER A 1 94 ? -35.401 25.478 9.907 1.00 53.12 94 SER A C 1
ATOM 762 O O . SER A 1 94 ? -36.319 25.538 9.093 1.00 53.12 94 SER A O 1
ATOM 764 N N . ASN A 1 95 ? -35.536 24.880 11.088 1.00 57.66 95 ASN A N 1
ATOM 765 C CA . ASN A 1 95 ? -36.840 24.655 11.690 1.00 57.66 95 ASN A CA 1
ATOM 766 C C . ASN A 1 95 ? -37.371 26.022 12.129 1.00 57.66 95 ASN A C 1
ATOM 768 O O . ASN A 1 95 ? -37.199 26.419 13.282 1.00 57.66 95 ASN A O 1
ATOM 772 N N . ASP A 1 96 ? -37.999 26.743 11.203 1.00 56.47 96 ASP A N 1
ATOM 773 C CA . ASP A 1 96 ? -38.840 27.894 11.520 1.00 56.47 96 ASP A CA 1
ATOM 774 C C . ASP A 1 96 ? -40.132 27.392 12.179 1.00 56.47 96 ASP A C 1
ATOM 776 O O . ASP A 1 96 ? -41.208 27.385 11.588 1.00 56.47 96 ASP A O 1
ATOM 780 N N . ASN A 1 97 ? -40.030 26.969 13.439 1.00 57.59 97 ASN A N 1
ATOM 781 C CA . ASN A 1 97 ? -41.190 26.816 14.309 1.00 57.59 97 ASN A CA 1
ATOM 782 C C . ASN A 1 97 ? -41.550 28.192 14.875 1.00 57.59 97 ASN A C 1
ATOM 784 O O . ASN A 1 97 ? -41.309 28.491 16.042 1.00 57.59 97 ASN A O 1
ATOM 788 N N . ASN A 1 98 ? -42.120 29.036 14.019 1.00 59.59 98 ASN A N 1
ATOM 789 C CA . ASN A 1 98 ? -42.969 30.131 14.459 1.00 59.59 98 ASN A CA 1
ATOM 790 C C . ASN A 1 98 ? -44.416 29.666 14.313 1.00 59.59 98 ASN A C 1
ATOM 792 O O . ASN A 1 98 ? -45.015 29.842 13.256 1.00 59.59 98 ASN A O 1
ATOM 796 N N . ASP A 1 99 ? -44.993 29.139 15.389 1.00 55.81 99 ASP A N 1
ATOM 797 C CA . ASP A 1 99 ? -46.387 29.468 15.645 1.00 55.81 99 ASP A CA 1
ATOM 798 C C . ASP A 1 99 ? -46.556 29.911 17.094 1.00 55.81 99 ASP A C 1
ATOM 800 O O . ASP A 1 99 ? -46.233 29.214 18.058 1.00 55.81 99 ASP A O 1
ATOM 804 N N . LYS A 1 100 ? -46.969 31.167 17.199 1.00 56.44 100 LYS A N 1
ATOM 805 C CA . LYS A 1 100 ? -47.266 31.874 18.429 1.00 56.44 100 LYS A CA 1
ATOM 806 C C . LYS A 1 100 ? -48.696 31.520 18.792 1.00 56.44 100 LYS A C 1
ATOM 808 O O . LYS A 1 100 ? -49.570 31.802 17.993 1.00 56.44 100 LYS A O 1
ATOM 813 N N . THR A 1 101 ? -48.930 31.116 20.034 1.00 50.72 101 THR A N 1
ATOM 814 C CA . THR A 1 101 ? -49.986 31.709 20.875 1.00 50.72 101 THR A CA 1
ATOM 815 C C . THR A 1 101 ? -49.773 31.266 22.321 1.00 50.72 101 THR A C 1
ATOM 817 O O . THR A 1 101 ? -49.850 30.087 22.642 1.00 50.72 101 THR A O 1
ATOM 820 N N . ASN A 1 102 ? -49.480 32.244 23.168 1.00 44.16 102 ASN A N 1
ATOM 821 C CA . ASN A 1 102 ? -49.472 32.230 24.633 1.00 44.16 102 ASN A CA 1
ATOM 822 C C . ASN A 1 102 ? -50.350 33.427 25.056 1.00 44.16 102 ASN A C 1
ATOM 824 O O . ASN A 1 102 ? -50.353 34.397 24.285 1.00 44.16 102 ASN A O 1
ATOM 828 N N . PRO A 1 103 ? -50.947 33.510 26.258 1.00 53.28 103 PRO A N 1
ATOM 829 C CA . PRO A 1 103 ? -51.458 32.505 27.199 1.00 53.28 103 PRO A CA 1
ATOM 830 C C . PRO A 1 103 ? -53.002 32.385 27.187 1.00 53.28 103 PRO A C 1
ATOM 832 O O . PRO A 1 103 ? -53.670 33.206 26.519 1.00 53.28 103 PRO A O 1
#

Foldseek 3Di:
DPPVCLLVVLVVLLVCLQVPPVVSLCQLPPPCLCDPDLPPVLVQFDVSDVVGHHSNVVNQVSCCVQVVDGSNCSSPVVGDHGPDPDPPPPPPPPPPPDDDDDD

Secondary structure (DSSP, 8-state):
--HHHHHHHHHHHHHHHHHT-HHHHHHHH-HHHHS--TTT-GGGSGGG-TTSPPHHHHHHHHHHHHTSS-HHHHHTT-SPPP---------------------

Radius of gyration: 21.69 Å; chains: 1; bounding box: 72×44×44 Å

=== Feature glossary ===
Key to the feature types in this record:

— What the protein is —

Primary structure: the covalent order of the twenty standard amino acids along the backbone. Two proteins with the same sequence will (almost always) fold to the same structure; two with 30% identity often share a fold but not the details.

Database cross-references. InterPro integrates a dozen domain/family signature databases into unified entries with residue-range hits. GO terms attach function/process/location labels with evidence codes. CATH codes position the fold in a four-level structural taxonomy. Organism is the NCBI-taxonomy species name.

— Where its atoms are —

The mmCIF block holds the 3D Cartesian coordinates of each backbone atom (N, Cα, C, O) in ångströms. mmCIF is the PDB's canonical archive format — a tagged-loop text representation of the atomic model.

Six rendered views show the 3D structure from the faces of a cube — i.e. along ±x, ±y, ±z. Rendering representation is drawn randomly per protein from cartoon (secondary-structure ribbons), sticks (backbone bonds), or molecular surface; coloring is either N→C rainbow (blue at the N-terminus through red at the C-terminus) or one color per chain.

— Local backbone conformation —

DSSP 8-state secondary structure assigns each residue one of H (α-helix), G (3₁₀-helix), I (π-helix), E (extended β-strand), B (isolated β-bridge), T (hydrogen-bonded turn), S (bend), or '-' (coil). The assignment is computed from backbone hydrogen-bond geometry via the Kabsch–Sander algorithm.

P-SEA three-state annotation labels each residue as helix, strand, or coil based purely on the geometry of the Cα trace. It serves as a fallback when the full backbone (and thus DSSP) is unavailable.

The φ/ψ torsion pair specifies the backbone conformation at each residue. φ rotates about the N–Cα bond, ψ about the Cα–C bond. Steric clashes forbid most of the (φ, ψ) plane — the allowed regions (α-helix basin, β-sheet basin, left-handed helix) are the Ramachandran-allowed regions.

— Global shape and packing —

The geometric summary reports three shape descriptors. Rg (radius of gyration) measures how spread out the Cα atoms are about their centre of mass; compact globular proteins have small Rg, elongated or unfolded ones large. Cα contacts (<8 Å, |i−j|>4) count long-range residue pairs in spatial proximity — high for tightly packed folds, near zero for rods or random coil. The bounding-box extents give the protein's footprint along x, y, z in Å.

Accessible surface area quantifies burial. A residue with SASA near zero is packed into the hydrophobic core; one with SASA >100 Å² sits on the surface. Computed here via the Shrake–Rupley numerical algorithm with a 1.4 Å probe.

Plot images: a contact map (which residues are close in 3D, as an N×N binary image), a Ramachandran scatter (backbone torsion angles, revealing secondary-structure composition at a glance), and — for AlphaFold structures — a PAE heatmap (pairwise prediction confidence).

— Structural neighborhood —

The Foldseek 3Di string encodes local tertiary geometry as a 20-letter alphabet — one character per residue — derived from the relative positions of nearby Cα atoms. Unlike the amino-acid sequence, 3Di is a direct function of the 3D structure, so two proteins with the same fold have similar 3Di strings even at low sequence identity.

Nearest PDB neighbors are the top structural matches found by Foldseek when searching this structure against the entire Protein Data Bank. Each hit reports a TM-score (0 to 1; >0.5 almost always implies the same fold) and an E-value. These are *structural* homologs — they may share no detectable sequence similarity.

— Confidence and disorder —

For AlphaFold models, the B-factor field carries pLDDT — the model's own estimate of local accuracy on a 0–100 scale. Regions with pLDDT<50 should be treated as essentially unmodeled; they often correspond to intrinsically disordered segments.

B-factor (Debye–Waller factor) reflects atomic displacement in the crystal lattice. It is an experimental observable (units Å²), not a prediction; low values mean the atom is pinned down, high values mean it moves or is heterogeneous across the crystal.

Predicted aligned error is AlphaFold's pairwise confidence. Unlike pLDDT (per-residue), PAE is per-residue-pair and captures whether two parts of the structure are correctly placed relative to each other. Units are ångströms of expected positional error.